Protein AF-A0A242MT63-F1 (afdb_monomer_lite)

Organism: Caballeronia sordidicola (NCBI:txid196367)

pLDDT: mean 84.43, std 13.92, range [41.25, 97.25]

Structure (mmCIF, N/CA/C/O backbone):
data_AF-A0A242MT63-F1
#
_entry.id   AF-A0A242MT63-F1
#
loop_
_atom_site.group_PDB
_atom_site.id
_atom_site.type_symbol
_atom_site.label_atom_id
_atom_site.label_alt_id
_atom_site.label_comp_id
_atom_site.label_asym_id
_atom_site.label_entity_id
_atom_site.label_seq_id
_atom_site.pdbx_PDB_ins_code
_atom_site.Cartn_x
_atom_site.Cartn_y
_atom_site.Cartn_z
_atom_site.occupancy
_atom_site.B_iso_or_equiv
_atom_site.auth_seq_id
_atom_site.auth_comp_id
_atom_site.auth_asym_id
_atom_site.auth_atom_id
_atom_site.pdbx_PDB_model_num
ATOM 1 N N . MET A 1 1 ? 7.871 -8.658 -4.316 1.00 53.44 1 MET A N 1
ATOM 2 C CA . MET A 1 1 ? 7.725 -7.261 -4.800 1.00 53.44 1 MET A CA 1
ATOM 3 C C . MET A 1 1 ? 6.388 -6.634 -4.376 1.00 53.44 1 MET A C 1
ATOM 5 O O . MET A 1 1 ? 6.396 -5.480 -3.971 1.00 53.44 1 MET A O 1
ATOM 9 N N . TYR A 1 2 ? 5.279 -7.390 -4.365 1.00 68.88 2 TYR A N 1
ATOM 10 C CA . TYR A 1 2 ? 3.9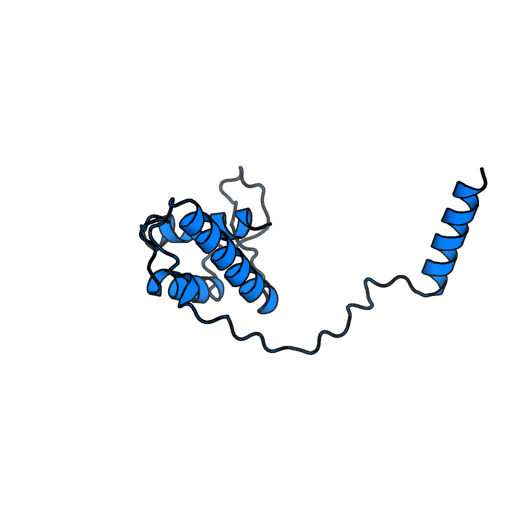52 -6.953 -3.885 1.00 68.88 2 TYR A CA 1
ATOM 11 C C . TYR A 1 2 ? 3.889 -6.568 -2.396 1.00 68.88 2 TYR A C 1
ATOM 13 O O . TYR A 1 2 ? 3.277 -5.564 -2.040 1.00 68.88 2 TYR A O 1
ATOM 21 N N . THR A 1 3 ? 4.578 -7.318 -1.529 1.00 84.38 3 THR A N 1
ATOM 22 C CA . THR A 1 3 ? 4.507 -7.178 -0.061 1.00 84.38 3 THR A CA 1
ATOM 23 C C . THR A 1 3 ? 4.789 -5.762 0.429 1.00 84.38 3 THR A C 1
ATOM 25 O O . THR A 1 3 ? 4.109 -5.277 1.320 1.00 84.38 3 THR A O 1
ATOM 28 N N . LYS A 1 4 ? 5.752 -5.065 -0.187 1.00 89.12 4 LYS A N 1
ATOM 29 C CA . LYS A 1 4 ? 6.124 -3.701 0.209 1.00 89.12 4 LYS A CA 1
ATOM 30 C C . LYS A 1 4 ? 4.989 -2.699 -0.018 1.00 89.12 4 LYS A C 1
ATOM 32 O O . LYS A 1 4 ? 4.795 -1.806 0.801 1.00 89.12 4 LYS A O 1
ATOM 37 N N . GLU A 1 5 ? 4.273 -2.811 -1.136 1.00 92.12 5 GLU A N 1
ATOM 38 C CA . GLU A 1 5 ? 3.174 -1.891 -1.452 1.00 92.12 5 GLU A CA 1
ATOM 39 C C . GLU A 1 5 ? 1.947 -2.178 -0.584 1.00 92.12 5 GLU A C 1
ATOM 41 O O . GLU A 1 5 ? 1.299 -1.239 -0.129 1.00 92.12 5 GLU A O 1
ATOM 46 N N . ILE A 1 6 ? 1.690 -3.453 -0.275 1.00 93.31 6 ILE A N 1
ATOM 47 C CA . ILE A 1 6 ? 0.636 -3.845 0.667 1.00 93.31 6 ILE A CA 1
ATOM 48 C C . ILE A 1 6 ? 0.962 -3.398 2.092 1.00 93.31 6 ILE A C 1
ATOM 50 O O . ILE A 1 6 ? 0.104 -2.824 2.746 1.00 93.31 6 ILE A O 1
ATOM 54 N N . GLU A 1 7 ? 2.198 -3.569 2.559 1.00 93.06 7 GLU A N 1
ATOM 55 C CA . GLU A 1 7 ? 2.640 -3.088 3.875 1.00 93.06 7 GLU A CA 1
ATOM 56 C C . GLU A 1 7 ? 2.441 -1.573 4.014 1.00 93.06 7 GLU A C 1
ATOM 58 O O . GLU A 1 7 ? 1.904 -1.103 5.014 1.00 93.06 7 GLU A O 1
ATOM 63 N N . ARG A 1 8 ? 2.813 -0.803 2.984 1.00 93.94 8 ARG A N 1
ATOM 64 C CA . ARG A 1 8 ? 2.594 0.651 2.938 1.00 93.94 8 ARG A CA 1
ATOM 65 C C . ARG A 1 8 ? 1.117 1.022 3.019 1.00 93.94 8 ARG A C 1
ATOM 67 O O . ARG A 1 8 ? 0.781 1.964 3.732 1.00 93.94 8 ARG A O 1
ATOM 74 N N . LEU A 1 9 ? 0.263 0.303 2.291 1.00 95.19 9 LEU A N 1
ATOM 75 C CA . LEU A 1 9 ? -1.182 0.500 2.335 1.00 95.19 9 LEU A CA 1
ATOM 76 C C . LEU A 1 9 ? -1.739 0.173 3.724 1.00 95.19 9 LEU A C 1
ATOM 78 O O . LEU A 1 9 ? -2.425 1.007 4.299 1.00 95.19 9 LEU A O 1
ATOM 82 N N . VAL A 1 10 ? -1.418 -1.000 4.276 1.00 95.25 10 VAL A N 1
ATOM 83 C CA . VAL A 1 10 ? -1.891 -1.445 5.598 1.00 95.25 10 VAL A CA 1
ATOM 84 C C . VAL A 1 10 ? -1.481 -0.453 6.679 1.00 95.25 10 VAL A C 1
ATOM 86 O O . VAL A 1 10 ? -2.316 -0.037 7.476 1.00 95.25 10 VAL A O 1
ATOM 89 N N . LEU A 1 11 ? -0.217 -0.026 6.682 1.00 94.56 11 LEU A N 1
ATOM 90 C CA . LEU A 1 11 ? 0.266 0.963 7.639 1.00 94.56 11 LEU A CA 1
ATOM 91 C C . LEU A 1 11 ? -0.527 2.271 7.533 1.00 94.56 11 LEU A C 1
ATOM 93 O O . LEU A 1 11 ? -0.917 2.836 8.550 1.00 94.56 11 LEU A O 1
ATOM 97 N N . TRP A 1 12 ? -0.777 2.751 6.313 1.00 95.81 12 TRP A N 1
ATOM 98 C CA . TRP A 1 12 ? -1.561 3.963 6.104 1.00 95.81 12 TRP A CA 1
ATOM 99 C C . TRP A 1 12 ? -3.019 3.800 6.550 1.00 95.81 12 TRP A C 1
ATOM 101 O O . TRP A 1 12 ? -3.525 4.657 7.268 1.00 95.81 12 TRP A O 1
ATOM 111 N N . LEU A 1 13 ? -3.674 2.692 6.194 1.00 96.75 13 LEU A N 1
ATOM 112 C CA . LEU A 1 13 ? -5.053 2.401 6.595 1.00 96.75 13 LEU A CA 1
ATOM 113 C C . LEU A 1 13 ? -5.202 2.402 8.119 1.00 96.75 13 LEU A C 1
ATOM 115 O O . LEU A 1 13 ? -6.100 3.050 8.647 1.00 96.75 13 LEU A O 1
ATOM 119 N N . VAL A 1 14 ? -4.284 1.748 8.830 1.00 95.62 14 VAL A N 1
ATOM 120 C CA . VAL A 1 14 ? -4.335 1.648 10.293 1.00 95.62 14 VAL A CA 1
ATOM 121 C C . VAL A 1 14 ? -4.027 2.989 10.959 1.00 95.62 14 VAL A C 1
ATOM 123 O O . VAL A 1 14 ? -4.765 3.418 11.838 1.00 95.62 14 VAL A O 1
ATOM 126 N N . VAL A 1 15 ? -2.955 3.668 10.546 1.00 94.19 15 VAL A N 1
ATOM 127 C CA . VAL A 1 15 ? -2.460 4.872 11.238 1.00 94.19 15 VAL A CA 1
ATOM 128 C C . VAL A 1 15 ? -3.238 6.134 10.857 1.00 94.19 15 VAL A C 1
ATOM 130 O O . VAL A 1 15 ? -3.374 7.029 11.685 1.00 94.19 15 VAL A O 1
ATOM 133 N N . VAL A 1 16 ? -3.719 6.239 9.614 1.00 94.25 16 VAL A N 1
ATOM 134 C CA . VAL A 1 16 ? -4.375 7.456 9.100 1.00 94.25 16 VAL A CA 1
ATOM 135 C C . VAL A 1 16 ? -5.892 7.316 9.054 1.00 94.25 16 VAL A C 1
ATOM 137 O O . VAL A 1 16 ? -6.588 8.276 9.369 1.00 94.25 16 VAL A O 1
ATOM 140 N N . ARG A 1 17 ? -6.419 6.152 8.654 1.00 95.12 17 ARG A N 1
ATOM 141 C CA . ARG A 1 17 ? -7.872 5.943 8.510 1.00 95.12 17 ARG A CA 1
ATOM 142 C C . ARG A 1 17 ? -8.499 5.221 9.702 1.00 95.12 17 ARG A C 1
ATOM 144 O O . ARG A 1 17 ? -9.702 5.338 9.892 1.00 95.12 17 ARG A O 1
ATOM 151 N N . GLY A 1 18 ? -7.714 4.485 10.492 1.00 96.06 18 GLY A N 1
ATOM 152 C CA . GLY A 1 18 ? -8.236 3.610 11.546 1.00 96.06 18 GLY A CA 1
ATOM 153 C C . GLY A 1 18 ? -9.046 2.429 10.997 1.00 96.06 18 GLY A C 1
ATOM 154 O O . GLY A 1 18 ? -9.904 1.895 11.694 1.00 96.06 18 GLY A O 1
ATOM 155 N N . VAL A 1 19 ? -8.804 2.038 9.741 1.00 95.81 19 VAL A N 1
ATOM 156 C CA . VAL A 1 19 ? -9.587 1.026 9.018 1.00 95.81 19 VAL A CA 1
ATOM 157 C C . VAL A 1 19 ? -8.766 -0.252 8.844 1.00 95.81 19 VAL A C 1
ATOM 159 O O . VAL A 1 19 ? -7.576 -0.216 8.528 1.00 95.81 19 VAL A O 1
ATOM 162 N N . ALA A 1 20 ? -9.406 -1.405 9.045 1.00 95.19 20 ALA A N 1
ATOM 163 C CA . ALA A 1 20 ? -8.802 -2.705 8.773 1.00 95.19 20 ALA A CA 1
ATOM 164 C C . ALA A 1 20 ? -8.703 -2.972 7.261 1.00 95.19 20 ALA A C 1
ATOM 166 O O . ALA A 1 20 ? -9.546 -2.533 6.480 1.00 95.19 20 ALA A O 1
ATOM 167 N N . LEU A 1 21 ? -7.724 -3.782 6.843 1.00 94.12 21 LEU A N 1
ATOM 168 C CA . LEU A 1 21 ? -7.555 -4.152 5.431 1.00 94.12 21 LEU A CA 1
ATOM 169 C C . LEU A 1 21 ? -8.826 -4.784 4.830 1.00 94.12 21 LEU A C 1
ATOM 171 O O . LEU A 1 21 ? -9.151 -4.537 3.673 1.00 94.12 21 LEU A O 1
ATOM 175 N N . SER A 1 22 ? -9.562 -5.568 5.620 1.00 94.31 22 SER A N 1
ATOM 176 C CA . SER A 1 22 ? -10.807 -6.222 5.200 1.00 94.31 22 SER A CA 1
ATOM 177 C C . SER A 1 22 ? -12.005 -5.283 5.072 1.00 94.31 22 SER A C 1
ATOM 179 O O . SER A 1 22 ? -12.957 -5.625 4.378 1.00 94.31 22 SER A O 1
ATOM 181 N N . SER A 1 23 ? -11.948 -4.109 5.700 1.00 95.06 23 SER A N 1
ATOM 182 C CA . SER A 1 23 ? -13.012 -3.096 5.688 1.00 95.06 23 SER A CA 1
ATOM 183 C C . SER A 1 23 ? -12.6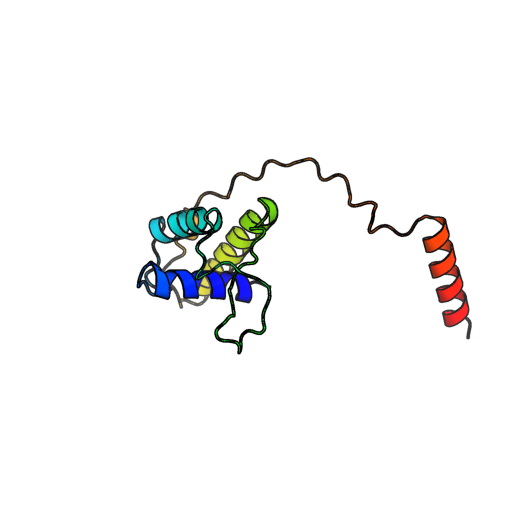83 -1.915 4.772 1.00 95.06 23 SER A C 1
ATOM 185 O O . SER A 1 23 ? -13.303 -0.862 4.877 1.00 95.06 23 SER A O 1
ATOM 187 N N . THR A 1 24 ? -11.679 -2.063 3.904 1.00 95.44 24 THR A N 1
ATOM 188 C CA . THR A 1 24 ? -11.242 -0.996 2.997 1.00 95.44 24 THR A CA 1
ATOM 189 C C . THR A 1 24 ? -12.303 -0.722 1.933 1.00 95.44 24 THR A C 1
ATOM 191 O O . THR A 1 24 ? -12.774 -1.645 1.266 1.00 95.44 24 THR A O 1
ATOM 194 N N . THR A 1 25 ? -12.634 0.552 1.745 1.00 95.50 25 THR A N 1
ATOM 195 C CA . THR A 1 25 ? -13.595 1.036 0.742 1.00 95.50 25 THR A CA 1
ATOM 196 C C . THR A 1 25 ? -12.895 1.579 -0.509 1.00 95.50 25 THR A C 1
ATOM 198 O O . THR A 1 25 ? -11.673 1.748 -0.527 1.00 95.50 25 THR A O 1
ATOM 201 N N . VAL A 1 26 ? -13.651 1.860 -1.577 1.00 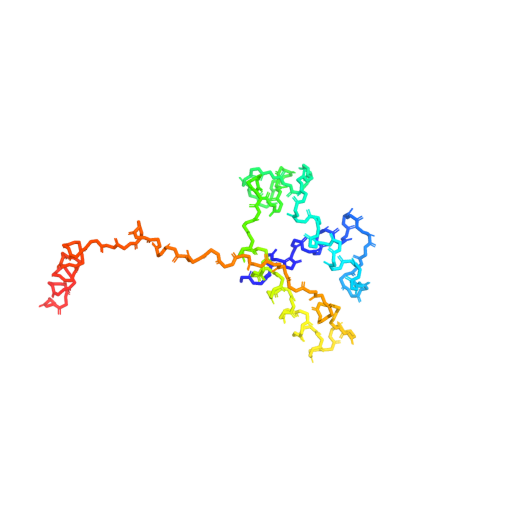94.94 26 VAL A N 1
ATOM 202 C CA . VAL A 1 26 ? -13.102 2.483 -2.800 1.00 94.94 26 VAL A CA 1
ATOM 203 C C . VAL A 1 26 ? -12.582 3.889 -2.489 1.00 94.94 26 VAL A C 1
ATOM 205 O O . VAL A 1 26 ? -11.521 4.289 -2.971 1.00 94.94 26 VAL A O 1
ATOM 208 N N . GLU A 1 27 ? -13.281 4.605 -1.613 1.00 95.00 27 GLU A N 1
ATOM 209 C CA . GLU A 1 27 ? -12.934 5.934 -1.123 1.00 95.00 27 GLU A CA 1
ATOM 210 C C . GLU A 1 27 ? -11.594 5.918 -0.377 1.00 95.00 27 GLU A C 1
ATOM 212 O O . GLU A 1 27 ? -10.760 6.799 -0.584 1.00 95.00 27 GLU A O 1
ATOM 217 N N . ASP A 1 28 ? -11.338 4.892 0.443 1.00 95.88 28 ASP A N 1
ATOM 218 C CA . ASP A 1 28 ? -10.038 4.711 1.098 1.00 95.88 28 ASP A CA 1
ATOM 219 C C . ASP A 1 28 ? -8.917 4.465 0.079 1.00 95.88 28 ASP A C 1
ATOM 221 O O . ASP A 1 28 ? -7.799 4.960 0.248 1.00 95.88 28 ASP A O 1
ATOM 225 N N . CYS A 1 29 ? -9.194 3.716 -0.991 1.00 94.75 29 CYS A N 1
ATOM 226 C CA . CYS A 1 29 ? -8.212 3.450 -2.039 1.00 94.75 29 CYS A CA 1
ATOM 227 C C . CYS A 1 29 ? -7.844 4.714 -2.832 1.00 94.75 29 CYS A C 1
ATOM 229 O O . CYS A 1 29 ? -6.661 4.945 -3.103 1.00 94.75 29 CYS A O 1
ATOM 231 N N . GLU A 1 30 ? -8.831 5.541 -3.184 1.00 93.12 30 GLU A N 1
ATOM 232 C CA . GLU A 1 30 ? -8.599 6.834 -3.839 1.00 93.12 30 GLU A CA 1
ATOM 233 C C . GLU A 1 30 ? -7.869 7.809 -2.901 1.00 93.12 30 GLU A C 1
ATOM 235 O O . GLU A 1 30 ? -6.848 8.392 -3.278 1.00 93.12 30 GLU A O 1
ATOM 240 N N . ALA A 1 31 ? -8.272 7.878 -1.629 1.00 93.75 31 ALA A N 1
ATOM 241 C CA . ALA A 1 31 ? -7.571 8.668 -0.620 1.00 93.75 31 ALA A CA 1
ATOM 242 C C . ALA A 1 31 ? -6.109 8.217 -0.431 1.00 93.75 31 ALA A C 1
ATOM 244 O O . ALA A 1 31 ? -5.222 9.054 -0.251 1.00 93.75 31 ALA A O 1
ATOM 245 N N . PHE A 1 32 ? -5.810 6.916 -0.533 1.00 93.12 32 PHE A N 1
ATOM 246 C CA . PHE A 1 32 ? -4.428 6.431 -0.512 1.00 93.12 32 PHE A CA 1
ATOM 247 C C . PHE A 1 32 ? -3.632 6.887 -1.742 1.00 93.12 32 PHE A C 1
ATOM 249 O O . PHE A 1 32 ? -2.457 7.247 -1.614 1.00 93.12 32 PHE A O 1
ATOM 256 N N . LYS A 1 33 ? -4.236 6.899 -2.940 1.00 90.88 33 LYS A N 1
ATOM 257 C CA . LYS A 1 33 ? -3.578 7.431 -4.148 1.00 90.88 33 LYS A CA 1
ATOM 258 C C . LYS A 1 33 ? -3.200 8.897 -3.966 1.00 90.88 33 LYS A C 1
ATOM 260 O O . LYS A 1 33 ? -2.084 9.277 -4.322 1.00 90.88 33 LYS A O 1
ATOM 265 N N . ASP A 1 34 ? -4.086 9.694 -3.385 1.00 89.50 34 ASP A N 1
ATOM 266 C CA . ASP A 1 34 ? -3.823 11.109 -3.129 1.00 89.50 34 ASP A CA 1
ATOM 267 C C . ASP A 1 34 ? -2.808 11.321 -2.007 1.00 89.50 34 ASP A C 1
ATOM 269 O O . ASP A 1 34 ? -1.881 12.121 -2.156 1.00 89.50 34 ASP A O 1
ATOM 273 N N . PHE A 1 35 ? -2.878 10.527 -0.939 1.00 90.31 35 PHE A N 1
ATOM 274 C CA . PHE A 1 35 ? -1.888 10.546 0.135 1.00 90.31 35 PHE A CA 1
ATOM 275 C C . PHE A 1 35 ? -0.460 10.342 -0.384 1.00 90.31 35 PHE A C 1
ATOM 277 O O . PHE A 1 35 ? 0.470 11.003 0.075 1.00 90.31 35 PHE A O 1
ATOM 284 N N . ARG A 1 36 ? -0.273 9.467 -1.381 1.00 86.19 36 ARG A N 1
ATOM 285 C CA . ARG A 1 36 ? 1.042 9.207 -1.991 1.00 86.19 36 ARG A CA 1
ATOM 286 C C . ARG A 1 36 ? 1.611 10.391 -2.774 1.00 86.19 36 ARG A C 1
ATOM 288 O O . ARG A 1 36 ? 2.814 10.392 -3.038 1.00 86.19 36 ARG A O 1
ATOM 295 N N . LYS A 1 37 ? 0.772 11.355 -3.165 1.00 82.06 37 LYS A N 1
ATOM 296 C CA . LYS A 1 37 ? 1.197 12.616 -3.794 1.00 82.06 37 LYS A CA 1
ATOM 297 C C . LYS A 1 37 ? 1.637 13.640 -2.742 1.00 82.06 37 LYS A C 1
ATOM 299 O O . LYS A 1 37 ? 2.494 14.472 -3.028 1.00 82.06 37 LYS A O 1
ATOM 304 N N . GLY A 1 38 ? 1.073 13.570 -1.535 1.00 71.06 38 GLY A N 1
ATOM 305 C CA . GLY A 1 38 ? 1.453 14.400 -0.393 1.00 71.06 38 GLY A CA 1
ATOM 306 C C . GLY A 1 38 ? 2.765 13.956 0.262 1.00 71.06 38 GLY A C 1
ATOM 307 O O . GLY A 1 38 ? 3.220 12.830 0.088 1.00 71.06 38 GLY A O 1
ATOM 308 N N . ARG A 1 39 ? 3.392 14.844 1.045 1.00 72.19 39 ARG A N 1
ATOM 309 C CA . ARG A 1 39 ? 4.633 14.557 1.791 1.00 72.19 39 ARG A CA 1
ATOM 310 C C . ARG A 1 39 ? 4.417 14.706 3.294 1.00 72.19 39 ARG A C 1
ATOM 312 O O . ARG A 1 39 ? 4.809 15.699 3.896 1.00 72.19 39 ARG A O 1
ATOM 319 N N . VAL A 1 40 ? 3.786 13.707 3.910 1.00 83.88 40 VAL A N 1
ATOM 320 C CA . VAL A 1 40 ? 3.583 13.675 5.368 1.00 83.88 40 VAL A CA 1
ATOM 321 C C . VAL A 1 40 ? 4.843 13.149 6.067 1.00 83.88 40 VAL A C 1
ATOM 323 O O . VAL A 1 40 ? 5.252 12.009 5.853 1.00 83.88 40 VAL A O 1
ATOM 326 N N . ALA A 1 41 ? 5.463 13.947 6.939 1.00 83.94 41 ALA A N 1
ATOM 327 C CA . ALA A 1 41 ? 6.762 13.630 7.557 1.00 83.94 41 ALA A CA 1
ATOM 328 C C . ALA A 1 41 ? 6.795 12.321 8.385 1.00 83.94 41 ALA A C 1
ATOM 330 O O . ALA A 1 41 ? 7.851 11.710 8.567 1.00 83.94 41 ALA A O 1
ATOM 331 N N . SER A 1 42 ? 5.648 11.844 8.881 1.00 88.00 42 SER A N 1
ATOM 332 C CA . SER A 1 42 ? 5.539 10.547 9.571 1.00 88.00 42 SER A CA 1
ATOM 333 C C . SER A 1 42 ? 5.638 9.339 8.633 1.00 88.00 42 SER A C 1
ATOM 335 O O . SER A 1 42 ? 5.930 8.240 9.094 1.00 88.00 42 SER A O 1
ATOM 337 N N . PHE A 1 43 ? 5.480 9.534 7.321 1.00 90.56 43 PHE A N 1
ATOM 338 C CA . PHE A 1 43 ? 5.524 8.473 6.310 1.00 90.56 43 PHE A CA 1
ATOM 339 C C . PHE A 1 43 ? 6.656 8.636 5.289 1.00 90.56 43 PHE A C 1
ATOM 341 O O . PHE A 1 43 ? 7.069 7.655 4.668 1.00 90.56 43 PHE A O 1
ATOM 348 N N . PHE A 1 44 ? 7.175 9.852 5.132 1.00 90.75 44 PHE A N 1
ATOM 349 C CA . PHE A 1 44 ? 8.217 10.193 4.171 1.00 90.75 44 PHE A CA 1
ATOM 350 C C . PHE A 1 44 ? 9.500 10.592 4.898 1.00 90.75 44 PHE A C 1
ATOM 352 O O . PHE A 1 44 ? 9.482 11.440 5.786 1.00 90.75 44 PHE A O 1
ATOM 359 N N . GLY A 1 45 ? 10.625 9.989 4.523 1.00 89.88 45 GLY A N 1
ATOM 360 C CA . GLY A 1 45 ? 11.923 10.338 5.088 1.00 89.88 45 GLY A CA 1
ATOM 361 C C . GLY A 1 45 ? 13.073 9.495 4.540 1.00 89.88 45 GLY A C 1
ATOM 362 O O . GLY A 1 45 ? 12.858 8.601 3.720 1.00 89.88 45 GLY A O 1
ATOM 363 N N . PRO A 1 46 ? 14.316 9.782 4.965 1.00 89.25 46 PRO A N 1
ATOM 364 C CA . PRO A 1 46 ? 15.500 9.084 4.477 1.00 89.25 46 PRO A CA 1
ATOM 365 C C . PRO A 1 46 ? 15.409 7.570 4.674 1.00 89.25 46 PRO A C 1
ATOM 367 O O . PRO A 1 46 ? 14.838 7.087 5.655 1.00 89.25 46 PRO A O 1
ATOM 370 N N . LYS A 1 47 ? 16.031 6.804 3.771 1.00 87.56 47 LYS A N 1
ATOM 371 C CA . LYS A 1 47 ? 16.064 5.342 3.875 1.00 87.56 47 LYS A CA 1
ATOM 372 C C . LYS A 1 47 ? 16.773 4.927 5.168 1.00 87.56 47 LYS A C 1
ATOM 374 O O . LYS A 1 47 ? 17.934 5.263 5.394 1.00 87.56 47 LYS A O 1
ATOM 379 N N . ARG A 1 48 ? 16.073 4.170 6.010 1.00 91.25 48 ARG A N 1
ATOM 380 C CA . ARG A 1 48 ? 16.582 3.608 7.270 1.00 91.25 48 ARG A CA 1
ATOM 381 C C . ARG A 1 48 ? 16.200 2.123 7.381 1.00 91.25 48 ARG A C 1
ATOM 383 O O . ARG A 1 48 ? 15.310 1.683 6.651 1.00 91.25 48 ARG A O 1
ATOM 390 N N . PRO A 1 49 ? 16.854 1.339 8.256 1.00 91.00 49 PRO A N 1
ATOM 391 C CA . PRO A 1 49 ? 16.426 -0.027 8.568 1.00 91.00 49 PRO A CA 1
ATOM 392 C C . PRO A 1 49 ? 15.026 -0.046 9.194 1.00 91.00 49 PRO A C 1
ATOM 394 O O . PRO A 1 49 ? 14.702 0.860 9.959 1.00 91.00 49 PRO A O 1
ATOM 397 N N . ARG A 1 50 ? 14.221 -1.084 8.920 1.00 87.19 50 ARG A N 1
ATOM 398 C CA . ARG A 1 50 ? 12.855 -1.229 9.475 1.00 87.19 50 ARG A CA 1
ATOM 399 C C . ARG A 1 50 ? 12.810 -1.297 11.003 1.00 87.19 50 ARG A C 1
ATOM 401 O O . ARG A 1 50 ? 11.832 -0.867 11.592 1.00 87.19 50 ARG A O 1
ATOM 408 N N . SER A 1 51 ? 13.868 -1.804 11.632 1.00 90.12 51 SER A N 1
ATOM 409 C CA . SER A 1 51 ? 13.999 -1.876 13.092 1.00 90.12 51 SER A CA 1
ATOM 410 C C . SER A 1 51 ? 14.219 -0.514 13.760 1.00 90.12 51 SER A C 1
ATOM 412 O O . SER A 1 51 ? 14.150 -0.407 14.979 1.00 90.12 51 SER A O 1
ATOM 414 N N . SER A 1 52 ? 14.502 0.541 12.991 1.00 92.50 52 SER A N 1
ATOM 415 C CA . SER A 1 52 ? 14.710 1.879 13.537 1.00 92.50 52 SER A CA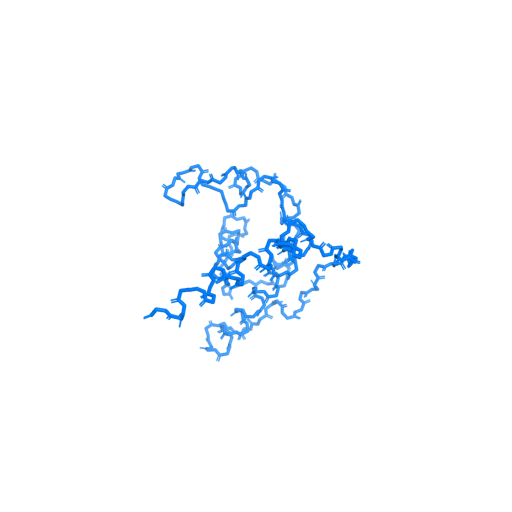 1
ATOM 416 C C . SER A 1 52 ? 13.380 2.604 13.738 1.00 92.50 52 SER A C 1
ATOM 418 O O . SER A 1 52 ? 12.602 2.724 12.798 1.00 92.50 52 SER A O 1
ATOM 420 N N . GLY A 1 53 ? 13.169 3.241 14.895 1.00 89.56 53 GLY A N 1
ATOM 421 C CA . GLY A 1 53 ? 12.024 4.149 15.103 1.00 89.56 53 GLY A CA 1
ATOM 422 C C . GLY A 1 53 ? 12.011 5.374 14.168 1.00 89.56 53 GLY A C 1
ATOM 423 O O . GLY A 1 53 ? 10.993 6.047 14.002 1.00 89.56 53 GLY A O 1
ATOM 424 N N . ARG A 1 54 ? 13.138 5.659 13.499 1.00 90.00 54 ARG A N 1
ATOM 425 C CA . ARG A 1 54 ? 13.248 6.691 12.453 1.00 90.00 54 ARG A CA 1
ATOM 426 C C . ARG A 1 54 ? 12.894 6.167 11.058 1.00 90.00 54 ARG A C 1
ATOM 428 O O . ARG A 1 54 ? 13.044 6.902 10.084 1.00 90.00 54 ARG A O 1
ATOM 435 N N . TRP A 1 55 ? 12.477 4.908 10.937 1.00 92.12 55 TRP A N 1
ATOM 436 C CA . TRP A 1 55 ? 12.067 4.327 9.668 1.00 92.12 55 TRP A CA 1
ATOM 437 C C . TRP A 1 55 ? 10.836 5.031 9.104 1.00 92.12 55 TRP A C 1
ATOM 439 O O . TRP A 1 55 ? 9.909 5.388 9.833 1.00 92.12 55 TRP A O 1
ATOM 449 N N . ARG A 1 56 ? 10.843 5.236 7.786 1.00 92.25 56 ARG A N 1
ATOM 450 C CA . ARG A 1 56 ? 9.734 5.812 7.032 1.00 92.25 56 ARG A CA 1
ATOM 451 C C . ARG A 1 56 ? 9.452 4.940 5.800 1.00 92.25 56 ARG A C 1
ATOM 453 O O . ARG A 1 56 ? 10.403 4.545 5.117 1.00 92.25 56 ARG A O 1
ATOM 460 N N . PRO A 1 57 ? 8.181 4.615 5.501 1.00 90.44 57 PRO A N 1
ATOM 461 C CA . PRO A 1 57 ? 7.823 3.756 4.370 1.00 90.44 57 PRO A CA 1
ATOM 462 C C . PRO A 1 57 ? 8.177 4.326 2.993 1.00 90.44 57 PRO A C 1
ATOM 464 O O . PRO A 1 57 ? 8.382 3.554 2.045 1.00 90.44 57 PRO A O 1
ATOM 467 N N . PHE A 1 58 ? 8.232 5.651 2.857 1.00 90.00 58 PHE A N 1
ATOM 468 C CA . PHE A 1 58 ? 8.498 6.356 1.605 1.00 90.00 58 PHE A CA 1
ATOM 469 C C . PHE A 1 58 ? 9.753 7.225 1.703 1.00 90.00 58 PHE A C 1
ATOM 471 O O . PHE A 1 58 ? 10.095 7.721 2.774 1.00 90.00 58 PHE A O 1
ATOM 478 N N . THR A 1 59 ? 10.439 7.402 0.574 1.00 87.06 59 THR A N 1
ATOM 479 C CA . THR A 1 59 ? 11.617 8.273 0.463 1.00 87.06 59 THR A CA 1
ATOM 480 C C . THR A 1 59 ? 11.184 9.719 0.195 1.00 87.06 59 THR A C 1
ATOM 482 O O . THR A 1 59 ? 10.074 9.934 -0.306 1.00 87.06 59 THR A O 1
ATOM 485 N N . PRO A 1 60 ? 12.005 10.727 0.542 1.00 80.75 60 PRO A N 1
ATOM 486 C CA . PRO A 1 60 ? 11.575 12.121 0.506 1.00 80.75 60 PRO A CA 1
ATOM 487 C C . PRO A 1 60 ? 11.380 12.654 -0.916 1.00 80.75 60 PRO A C 1
ATOM 489 O O . PRO A 1 60 ? 10.633 13.607 -1.092 1.00 80.75 60 PRO A O 1
ATOM 492 N N . GLU A 1 61 ? 11.979 12.037 -1.936 1.00 78.06 61 GLU A N 1
ATOM 493 C CA . GLU A 1 61 ? 11.856 12.454 -3.338 1.00 78.06 61 GLU A CA 1
ATOM 494 C C . GLU A 1 61 ? 10.449 12.190 -3.908 1.00 78.06 61 GLU A C 1
ATOM 496 O O . GLU A 1 61 ? 10.070 12.773 -4.924 1.00 78.06 61 GLU A O 1
ATOM 501 N N . GLY A 1 62 ? 9.621 11.400 -3.215 1.00 75.62 62 GLY A N 1
ATOM 502 C CA . GLY A 1 62 ? 8.312 10.970 -3.702 1.00 75.62 62 GLY A CA 1
ATOM 503 C C . GLY A 1 62 ? 8.418 9.864 -4.759 1.00 75.62 62 GLY A C 1
ATOM 504 O O . GLY A 1 62 ? 9.505 9.427 -5.132 1.00 75.62 62 GLY A O 1
ATOM 505 N N . LEU A 1 63 ? 7.275 9.353 -5.223 1.00 79.25 63 LEU A N 1
ATOM 506 C CA . LEU A 1 63 ? 7.237 8.308 -6.252 1.00 79.25 63 LEU A CA 1
ATOM 507 C C . LEU A 1 63 ? 6.980 8.923 -7.628 1.00 79.25 63 LEU A C 1
ATOM 509 O O . LEU A 1 63 ? 6.051 9.716 -7.780 1.00 79.25 63 LEU A O 1
ATOM 513 N N . SER A 1 64 ? 7.732 8.486 -8.642 1.00 83.69 64 SER A N 1
ATOM 514 C CA . SER A 1 64 ? 7.420 8.801 -10.041 1.00 83.69 64 SER A CA 1
ATOM 515 C C . SER A 1 64 ? 6.029 8.282 -10.424 1.00 83.69 64 SER A C 1
ATOM 517 O O . SER A 1 64 ? 5.555 7.294 -9.855 1.00 83.69 64 SER A O 1
ATOM 519 N N . ALA A 1 65 ? 5.389 8.893 -11.427 1.00 83.56 65 ALA A N 1
ATOM 520 C CA . ALA A 1 65 ? 4.075 8.456 -11.916 1.00 83.56 65 ALA A CA 1
ATOM 521 C C . ALA A 1 65 ? 4.063 6.961 -12.291 1.00 83.56 65 ALA A C 1
ATOM 523 O O . ALA A 1 65 ? 3.136 6.232 -11.943 1.00 83.56 65 ALA A O 1
ATOM 524 N N . HIS A 1 66 ? 5.148 6.472 -12.902 1.00 83.25 66 HIS A N 1
ATOM 525 C CA . HIS A 1 66 ? 5.315 5.053 -13.215 1.00 83.25 66 HIS A CA 1
ATOM 526 C C . HIS A 1 66 ? 5.346 4.173 -11.956 1.00 83.25 66 HIS A C 1
ATOM 528 O O . HIS A 1 66 ? 4.680 3.142 -11.901 1.00 83.25 66 HIS A O 1
ATOM 534 N N . SER A 1 67 ? 6.079 4.586 -10.916 1.00 84.75 67 SER A N 1
ATOM 535 C CA . SER A 1 67 ? 6.146 3.839 -9.657 1.00 84.75 67 SER A CA 1
ATOM 536 C C . SER A 1 67 ? 4.807 3.836 -8.911 1.00 84.75 67 SER A C 1
ATOM 538 O O . SER A 1 67 ? 4.452 2.826 -8.302 1.00 84.75 67 SER A O 1
ATOM 540 N N . GLN A 1 68 ? 4.037 4.924 -8.997 1.00 86.94 68 GLN A N 1
ATOM 541 C CA . GLN A 1 68 ? 2.677 4.987 -8.457 1.00 86.94 68 GLN A CA 1
ATOM 542 C C . GLN A 1 68 ? 1.736 4.027 -9.195 1.00 86.94 68 GLN A C 1
ATOM 544 O O . GLN A 1 68 ? 1.063 3.227 -8.549 1.00 86.94 68 GLN A O 1
ATOM 549 N N . ALA A 1 69 ? 1.735 4.043 -10.531 1.00 87.81 69 ALA A N 1
ATOM 550 C CA . ALA A 1 69 ? 0.910 3.141 -11.335 1.00 87.81 69 ALA A CA 1
ATOM 551 C C . ALA A 1 69 ? 1.284 1.667 -11.119 1.00 87.81 69 ALA A C 1
ATOM 553 O O . ALA A 1 69 ? 0.407 0.827 -10.927 1.00 87.81 69 ALA A O 1
ATOM 554 N N . TYR A 1 70 ? 2.584 1.353 -11.072 1.00 89.31 70 TYR A N 1
ATOM 555 C CA . TYR A 1 70 ? 3.060 0.016 -10.716 1.00 89.31 70 TYR A CA 1
ATOM 556 C C . TYR A 1 70 ? 2.513 -0.423 -9.354 1.00 89.31 70 TYR A C 1
ATOM 558 O O . TYR A 1 70 ? 2.022 -1.541 -9.211 1.00 89.31 70 TYR A O 1
ATOM 566 N N . ALA A 1 71 ? 2.564 0.457 -8.356 1.00 89.50 71 ALA A N 1
ATOM 567 C CA . ALA A 1 71 ? 2.091 0.123 -7.028 1.00 89.50 71 ALA A CA 1
ATOM 568 C C . ALA A 1 71 ? 0.577 -0.108 -6.965 1.00 89.50 71 ALA A C 1
ATOM 570 O O . ALA A 1 71 ? 0.151 -1.051 -6.305 1.00 89.50 71 ALA A O 1
ATOM 571 N N . VAL A 1 72 ? -0.226 0.693 -7.672 1.00 91.19 72 VAL A N 1
ATOM 572 C CA . VAL A 1 72 ? -1.679 0.472 -7.774 1.00 91.19 72 VAL A CA 1
ATOM 573 C C . VAL A 1 72 ? -1.973 -0.889 -8.407 1.00 91.19 72 VAL A C 1
ATOM 575 O O . VAL A 1 72 ? -2.750 -1.661 -7.849 1.00 91.19 72 VAL A O 1
ATOM 578 N N . ARG A 1 73 ? -1.288 -1.251 -9.501 1.00 91.38 73 ARG A N 1
ATOM 579 C CA . ARG A 1 73 ? -1.431 -2.581 -10.125 1.00 91.38 73 ARG A CA 1
ATOM 580 C C . ARG A 1 73 ? -1.025 -3.708 -9.180 1.00 91.38 73 ARG A C 1
ATOM 582 O O . ARG A 1 73 ? -1.733 -4.706 -9.076 1.00 91.38 73 ARG A O 1
ATOM 589 N N . ALA A 1 74 ? 0.087 -3.536 -8.467 1.00 92.31 74 ALA A N 1
ATOM 590 C CA . ALA A 1 74 ? 0.573 -4.504 -7.492 1.00 92.31 74 ALA A CA 1
ATOM 591 C C . ALA A 1 74 ? -0.441 -4.733 -6.361 1.00 92.31 74 ALA A C 1
ATOM 593 O O . ALA A 1 74 ? -0.691 -5.875 -5.975 1.00 92.31 74 ALA A O 1
ATOM 594 N N . ILE A 1 75 ? -1.053 -3.660 -5.858 1.00 94.19 75 ILE A N 1
ATOM 595 C CA . ILE A 1 75 ? -2.080 -3.743 -4.821 1.00 94.19 75 ILE A CA 1
ATOM 596 C C . ILE A 1 75 ? -3.350 -4.405 -5.369 1.00 94.19 75 ILE A C 1
ATOM 598 O O . ILE A 1 75 ? -3.861 -5.338 -4.750 1.00 94.19 75 ILE A O 1
ATOM 602 N N . ARG A 1 76 ? -3.819 -3.993 -6.553 1.00 93.94 76 ARG A N 1
ATOM 603 C CA . ARG A 1 76 ? -5.004 -4.572 -7.204 1.00 93.94 76 ARG A CA 1
ATOM 604 C C . ARG A 1 76 ? -4.860 -6.082 -7.404 1.00 93.94 76 ARG A C 1
ATOM 606 O O . ARG A 1 76 ? -5.796 -6.819 -7.100 1.00 93.94 76 ARG A O 1
ATOM 613 N N . ALA A 1 77 ? -3.694 -6.542 -7.861 1.00 94.06 77 ALA A N 1
ATOM 614 C CA . ALA A 1 77 ? -3.397 -7.963 -8.042 1.00 94.06 77 ALA A CA 1
ATOM 615 C C . ALA A 1 77 ? -3.412 -8.739 -6.713 1.00 94.06 77 ALA A C 1
ATOM 617 O O . ALA A 1 77 ? -3.970 -9.832 -6.639 1.00 94.06 77 ALA A O 1
ATOM 618 N N . ALA A 1 78 ? -2.856 -8.163 -5.644 1.00 94.25 78 ALA A N 1
ATOM 619 C CA . ALA A 1 78 ? -2.880 -8.789 -4.326 1.00 94.25 78 ALA A CA 1
ATOM 620 C C . ALA A 1 78 ? -4.307 -8.900 -3.762 1.00 94.25 78 ALA A C 1
ATOM 622 O O . ALA A 1 78 ? -4.676 -9.957 -3.259 1.00 94.25 78 ALA A O 1
ATOM 623 N N . PHE A 1 79 ? -5.136 -7.858 -3.890 1.00 94.94 79 PHE A N 1
ATOM 624 C CA . PHE A 1 79 ? -6.541 -7.918 -3.467 1.00 94.94 79 PHE A CA 1
ATOM 625 C C . PHE A 1 79 ? -7.365 -8.901 -4.303 1.00 94.94 79 PHE A C 1
ATOM 627 O O . PHE A 1 79 ? -8.238 -9.579 -3.760 1.00 94.94 79 PHE A O 1
ATOM 634 N N . ALA A 1 80 ? -7.073 -9.023 -5.602 1.00 95.31 80 ALA A N 1
ATOM 635 C CA . ALA A 1 80 ? -7.688 -10.040 -6.447 1.00 95.31 80 ALA A CA 1
ATOM 636 C C . ALA A 1 80 ? -7.369 -11.452 -5.931 1.00 95.31 80 ALA A C 1
ATOM 638 O O . ALA A 1 80 ? -8.284 -12.253 -5.757 1.00 95.31 80 ALA A O 1
ATOM 639 N N . TRP A 1 81 ? -6.103 -11.730 -5.595 1.00 95.50 81 TRP A N 1
ATOM 640 C CA . TRP A 1 81 ? -5.714 -13.008 -4.993 1.00 95.50 81 TRP A CA 1
ATOM 641 C C . TRP A 1 81 ? -6.377 -13.238 -3.627 1.00 95.50 81 TRP A C 1
ATOM 643 O O . TRP A 1 81 ? -6.954 -14.299 -3.409 1.00 95.50 81 TRP A O 1
ATOM 653 N N . LEU A 1 82 ? -6.377 -12.238 -2.737 1.00 94.81 82 LEU A N 1
ATOM 654 C CA . LEU A 1 82 ? -7.013 -12.332 -1.414 1.00 94.81 82 LEU A CA 1
ATOM 655 C C . LEU A 1 82 ? -8.527 -12.584 -1.498 1.00 94.81 82 LEU A C 1
ATOM 657 O O . LEU A 1 82 ? -9.089 -13.286 -0.661 1.00 94.81 82 LEU A O 1
ATOM 661 N N . THR A 1 83 ? -9.188 -12.043 -2.520 1.00 96.56 83 THR A N 1
ATOM 662 C CA . THR A 1 83 ? -10.604 -12.324 -2.792 1.00 96.56 83 THR A CA 1
ATOM 663 C C . THR A 1 83 ? -10.786 -13.744 -3.337 1.00 96.56 83 THR A C 1
ATOM 665 O O . THR A 1 83 ? -11.687 -14.461 -2.904 1.00 96.56 83 THR A O 1
ATOM 668 N N . ALA A 1 84 ? -9.907 -14.187 -4.245 1.00 96.94 84 ALA A N 1
ATOM 669 C CA . ALA A 1 84 ? -9.956 -15.528 -4.830 1.00 96.94 84 ALA A CA 1
ATOM 670 C C . ALA A 1 84 ? -9.801 -16.634 -3.774 1.00 96.94 84 ALA A C 1
ATOM 672 O O . ALA A 1 84 ? -10.516 -17.631 -3.821 1.00 96.94 84 ALA A O 1
ATOM 673 N N . VAL A 1 85 ? -8.938 -16.429 -2.774 1.00 97.25 85 VAL A N 1
ATOM 674 C CA . VAL A 1 85 ? -8.788 -17.347 -1.628 1.00 97.25 85 VAL A CA 1
ATOM 675 C C . VAL A 1 85 ? -9.823 -17.117 -0.519 1.00 97.25 85 VAL A C 1
ATOM 677 O O . VAL A 1 85 ? -9.690 -17.679 0.563 1.00 97.25 85 VAL A O 1
ATOM 680 N N . ARG A 1 86 ? -10.857 -16.297 -0.767 1.00 95.12 86 ARG A N 1
ATOM 681 C CA . ARG A 1 86 ? -11.971 -16.004 0.157 1.00 95.12 86 ARG A CA 1
ATOM 682 C C . ARG A 1 86 ? -11.554 -15.350 1.479 1.00 95.12 86 ARG A C 1
ATOM 684 O O . ARG A 1 86 ? -12.324 -15.365 2.434 1.00 95.12 86 ARG A O 1
ATOM 691 N N . TYR A 1 87 ? -10.370 -14.739 1.528 1.00 95.56 87 TYR A N 1
ATOM 692 C CA . TYR A 1 87 ? -9.936 -13.937 2.673 1.00 95.56 87 TYR A CA 1
ATOM 693 C C . TYR A 1 87 ? -10.656 -12.582 2.711 1.00 95.56 87 TYR A C 1
ATOM 695 O O . TYR A 1 87 ? -11.033 -12.104 3.777 1.00 95.56 87 TYR A O 1
ATOM 703 N N . LEU A 1 88 ? -10.869 -11.968 1.543 1.00 95.31 88 LEU A N 1
ATOM 704 C CA . LEU A 1 88 ? -11.676 -10.756 1.390 1.00 95.31 88 LEU A CA 1
ATOM 705 C C . LEU A 1 88 ? -13.008 -11.074 0.716 1.00 95.31 88 LEU A C 1
ATOM 707 O O . LEU A 1 88 ? -13.075 -11.913 -0.182 1.00 95.31 88 LEU A O 1
ATOM 711 N N . ALA A 1 89 ? -14.052 -10.344 1.105 1.00 92.38 89 ALA A N 1
ATOM 712 C CA . ALA A 1 89 ? -15.362 -10.436 0.465 1.00 92.38 89 ALA A CA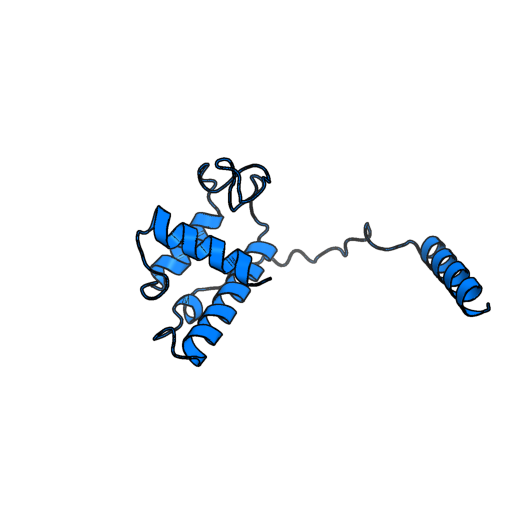 1
ATOM 713 C C . ALA A 1 89 ? -15.377 -9.823 -0.950 1.00 92.38 89 ALA A C 1
ATOM 715 O O . ALA A 1 89 ? -16.213 -10.195 -1.770 1.00 92.38 89 ALA A O 1
ATOM 716 N N . GLY A 1 90 ? -14.451 -8.906 -1.251 1.00 93.00 90 GLY A N 1
ATOM 717 C CA . GLY A 1 90 ? -14.361 -8.245 -2.548 1.00 93.00 90 GLY A CA 1
ATOM 718 C C . GLY A 1 90 ? -13.086 -7.424 -2.723 1.00 93.00 90 GLY A C 1
ATOM 719 O O . GLY A 1 90 ? -12.273 -7.286 -1.807 1.00 93.00 90 GLY A O 1
ATOM 720 N N . ASN A 1 91 ? -12.928 -6.862 -3.923 1.00 93.94 91 ASN A N 1
ATOM 721 C CA . ASN A 1 91 ? -11.766 -6.066 -4.304 1.00 93.94 91 ASN A CA 1
ATOM 722 C C . ASN A 1 91 ? -12.155 -4.597 -4.583 1.00 93.94 91 ASN A C 1
ATOM 724 O O . ASN A 1 91 ? -12.543 -4.295 -5.716 1.00 93.94 91 ASN A O 1
ATOM 728 N N . PRO A 1 92 ? -12.001 -3.666 -3.619 1.00 94.06 92 PRO A N 1
ATOM 729 C CA . PRO A 1 92 ? -12.291 -2.244 -3.836 1.00 94.06 92 PRO A CA 1
ATOM 730 C C . PRO A 1 92 ? -11.375 -1.608 -4.896 1.00 94.06 92 PRO A C 1
ATOM 732 O O . PRO A 1 92 ? -11.783 -0.684 -5.593 1.00 94.06 92 PRO A O 1
ATOM 735 N N . TRP A 1 93 ? -10.174 -2.154 -5.124 1.00 92.56 93 TRP A N 1
ATOM 736 C CA . TRP A 1 93 ? -9.242 -1.660 -6.146 1.00 92.56 93 TRP A CA 1
ATOM 737 C C . TRP A 1 93 ? -9.699 -1.914 -7.585 1.00 92.56 93 TRP A C 1
ATOM 739 O O . TRP A 1 93 ? -9.070 -1.405 -8.515 1.00 92.56 93 TRP A O 1
ATOM 749 N N . SER A 1 94 ? -10.761 -2.698 -7.790 1.00 89.38 94 SER A N 1
ATOM 750 C CA . SER A 1 94 ? -11.349 -2.923 -9.115 1.00 89.38 94 SER A CA 1
ATOM 751 C C . SER A 1 94 ? -12.047 -1.679 -9.678 1.00 89.38 94 SER A C 1
ATOM 753 O O . SER A 1 94 ? -12.002 -1.472 -10.886 1.00 89.38 94 SER A O 1
ATOM 755 N N . ALA A 1 95 ? -12.611 -0.828 -8.815 1.00 88.44 95 ALA A N 1
ATOM 756 C CA . ALA A 1 95 ? -13.292 0.413 -9.196 1.00 88.44 95 ALA A CA 1
ATOM 757 C C . ALA A 1 95 ? -12.371 1.650 -9.186 1.00 88.44 95 ALA A C 1
ATOM 759 O O . ALA A 1 95 ? -12.769 2.735 -9.600 1.00 88.44 95 ALA A O 1
ATOM 760 N N . VAL A 1 96 ? -11.134 1.497 -8.708 1.00 87.50 96 VAL A N 1
ATOM 761 C CA . VAL A 1 96 ? -10.157 2.585 -8.579 1.00 87.50 96 VAL A CA 1
ATOM 762 C C . VAL A 1 96 ? -9.521 2.877 -9.929 1.00 87.50 96 VAL A C 1
ATOM 764 O O . VAL A 1 96 ? -8.959 1.977 -10.562 1.00 87.50 96 VAL A O 1
ATOM 767 N N . THR A 1 97 ? -9.533 4.146 -10.331 1.00 83.44 97 THR A N 1
ATOM 768 C CA . THR A 1 97 ? -8.955 4.566 -11.616 1.00 83.44 97 THR A CA 1
ATOM 769 C C . THR A 1 97 ? -7.431 4.482 -11.557 1.00 83.44 97 THR A C 1
ATOM 771 O O . THR A 1 97 ? -6.822 4.829 -10.542 1.00 83.44 97 THR A O 1
ATOM 774 N N . ASP A 1 98 ? -6.770 4.043 -12.626 1.00 75.69 98 ASP A N 1
ATOM 775 C CA . ASP A 1 98 ? -5.306 4.043 -12.643 1.00 75.69 98 ASP A CA 1
ATOM 776 C C . ASP A 1 98 ? -4.754 5.482 -12.618 1.00 75.69 98 ASP A C 1
ATOM 778 O O . ASP A 1 98 ? -5.346 6.386 -13.213 1.00 75.69 98 ASP A O 1
ATOM 782 N N . PRO A 1 99 ? -3.628 5.743 -11.925 1.00 72.69 99 PRO A N 1
ATOM 783 C CA . PRO A 1 99 ? -2.988 7.052 -11.975 1.00 72.69 99 PRO A CA 1
ATOM 784 C C . PRO A 1 99 ? -2.647 7.402 -13.424 1.00 72.69 99 PRO A C 1
ATOM 786 O O . PRO A 1 99 ? -2.082 6.565 -14.130 1.00 72.69 99 PRO A O 1
ATOM 789 N N . ALA A 1 100 ? -2.942 8.634 -13.847 1.00 65.88 100 ALA A N 1
ATOM 790 C CA . ALA A 1 100 ? -2.578 9.116 -15.174 1.00 65.88 100 ALA A CA 1
ATOM 791 C C . ALA A 1 100 ? -1.054 9.040 -15.348 1.00 65.88 100 ALA A C 1
ATOM 793 O O . ALA A 1 100 ? -0.296 9.859 -14.824 1.00 65.88 100 ALA A O 1
ATOM 794 N N . THR A 1 101 ? -0.585 8.024 -16.065 1.00 57.81 101 THR A N 1
ATOM 795 C CA . THR A 1 101 ? 0.799 7.965 -16.510 1.00 57.81 101 THR A CA 1
ATOM 796 C C . THR A 1 101 ? 0.876 8.786 -17.781 1.00 57.81 101 THR A C 1
ATOM 798 O O . THR A 1 101 ? 0.472 8.310 -18.838 1.00 57.81 101 THR A O 1
ATOM 801 N 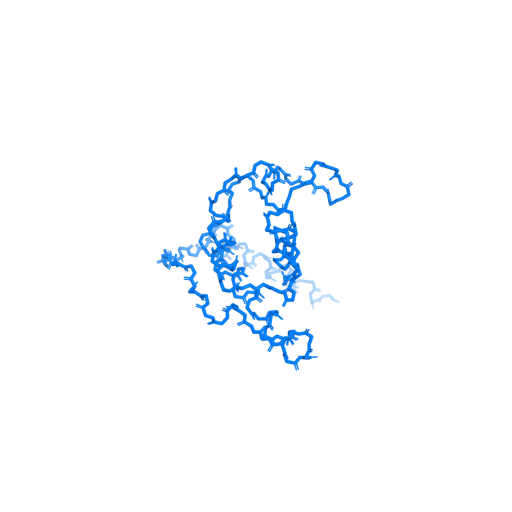N . VAL A 1 102 ? 1.391 10.015 -17.697 1.00 52.78 102 VAL A N 1
ATOM 802 C CA . VAL A 1 102 ? 1.924 10.663 -18.898 1.00 52.78 102 VAL A CA 1
ATOM 803 C C . VAL A 1 102 ? 3.043 9.746 -19.369 1.00 52.78 102 VAL A C 1
ATOM 805 O O . VAL A 1 102 ? 4.079 9.636 -18.706 1.00 52.78 102 VAL A O 1
ATOM 808 N N . THR A 1 103 ? 2.794 9.018 -20.454 1.00 44.75 103 THR A N 1
ATOM 809 C CA . THR A 1 103 ? 3.813 8.255 -21.163 1.00 44.75 103 THR A CA 1
ATOM 810 C C . THR A 1 103 ? 4.777 9.278 -21.736 1.00 44.75 103 THR A C 1
ATOM 812 O O . THR A 1 103 ? 4.665 9.693 -22.882 1.00 44.75 103 THR A O 1
ATOM 815 N N . LYS A 1 104 ? 5.711 9.753 -20.911 1.00 45.22 104 LYS A N 1
ATOM 816 C CA . LYS A 1 104 ? 6.955 10.280 -21.441 1.00 45.22 104 LYS A CA 1
ATOM 817 C C . LYS A 1 104 ? 7.548 9.090 -22.174 1.00 45.22 104 LYS A C 1
ATOM 819 O O . LYS A 1 104 ? 7.807 8.077 -21.520 1.00 45.22 104 LYS A O 1
ATOM 824 N N . GLU A 1 105 ? 7.639 9.175 -23.499 1.00 41.25 105 GLU A N 1
ATOM 825 C CA . GLU A 1 105 ? 8.442 8.259 -24.300 1.00 41.25 105 GLU A CA 1
ATOM 826 C C . GLU A 1 105 ? 9.741 8.057 -23.528 1.00 41.25 105 GLU A C 1
ATOM 828 O O . GLU A 1 105 ? 10.492 9.007 -23.289 1.00 41.25 105 GLU A O 1
ATOM 833 N N . VAL A 1 106 ? 9.911 6.868 -22.953 1.00 46.69 106 VAL A N 1
ATOM 834 C CA . VAL A 1 106 ? 11.086 6.585 -22.147 1.00 46.69 106 VAL A CA 1
ATOM 835 C C . VAL A 1 106 ? 12.218 6.579 -23.152 1.00 46.69 106 VAL A C 1
ATOM 837 O O . VAL A 1 106 ? 12.368 5.617 -23.903 1.00 46.69 106 VAL A O 1
ATOM 840 N N . SER A 1 107 ? 13.002 7.657 -23.186 1.00 47.22 107 SER A N 1
ATOM 841 C CA . SER A 1 107 ? 14.350 7.571 -23.710 1.00 47.22 107 SER A CA 1
ATOM 842 C C . SER A 1 107 ? 15.004 6.444 -22.925 1.00 47.22 107 SER A C 1
ATOM 844 O O . SER A 1 107 ? 15.144 6.508 -21.699 1.00 47.22 107 SER A O 1
ATOM 846 N N . VAL A 1 108 ? 15.262 5.341 -23.629 1.00 50.34 108 VAL A N 1
ATOM 847 C CA . VAL A 1 108 ? 16.014 4.192 -23.135 1.00 50.34 108 VAL A CA 1
ATOM 848 C C . VAL A 1 108 ? 17.148 4.744 -22.281 1.00 50.34 108 VAL A C 1
ATOM 850 O O . VAL A 1 108 ? 17.867 5.632 -22.732 1.00 50.34 108 VAL A O 1
ATOM 853 N N . GLN A 1 109 ? 17.266 4.305 -21.026 1.00 51.28 109 GLN A N 1
ATOM 854 C CA . GLN A 1 109 ? 18.381 4.718 -20.175 1.00 51.28 109 GLN A CA 1
ATOM 855 C C . GLN A 1 109 ? 19.674 4.145 -20.771 1.00 51.28 109 GLN A C 1
ATOM 857 O O . GLN A 1 109 ? 20.120 3.067 -20.385 1.00 51.28 109 GLN A O 1
ATOM 862 N N . VAL A 1 110 ? 20.255 4.868 -21.733 1.00 53.88 110 VAL A N 1
ATOM 863 C CA . VAL A 1 110 ? 21.505 4.529 -22.431 1.00 53.88 110 VAL A CA 1
ATOM 864 C C . VAL A 1 110 ? 22.672 4.430 -21.438 1.00 53.88 110 VAL A C 1
ATOM 866 O O . VAL A 1 110 ? 23.620 3.686 -21.661 1.00 53.88 110 VAL A O 1
ATOM 869 N N . ASP A 1 111 ? 22.553 5.062 -20.269 1.00 56.84 111 ASP A N 1
ATOM 870 C CA . ASP A 1 111 ? 23.548 5.015 -19.188 1.00 56.84 111 ASP A CA 1
ATOM 871 C C . ASP A 1 111 ? 23.659 3.639 -18.488 1.00 56.84 111 ASP A C 1
ATOM 873 O O . ASP A 1 111 ? 24.557 3.396 -17.687 1.00 56.84 111 ASP A O 1
ATOM 877 N N . ARG A 1 112 ? 22.753 2.694 -18.789 1.00 56.16 112 ARG A N 1
ATOM 878 C CA . ARG A 1 112 ? 22.859 1.281 -18.366 1.00 56.16 112 ARG A CA 1
ATOM 879 C C . ARG A 1 112 ? 23.104 0.315 -19.521 1.00 56.16 112 ARG A C 1
ATOM 881 O O . ARG A 1 112 ? 22.932 -0.892 -19.355 1.00 56.16 112 ARG A O 1
ATOM 888 N N . THR A 1 113 ? 23.498 0.820 -20.683 1.00 62.50 113 THR A N 1
ATOM 889 C CA . THR A 1 113 ? 23.944 -0.029 -21.787 1.00 62.50 113 THR A CA 1
ATOM 890 C C . THR A 1 113 ? 25.464 -0.023 -21.830 1.00 62.50 113 THR A C 1
ATOM 892 O O . THR A 1 113 ? 26.080 1.037 -21.865 1.00 62.50 113 THR A O 1
ATOM 895 N N . LEU A 1 114 ? 26.083 -1.207 -21.792 1.00 66.56 114 LEU A N 1
ATOM 896 C CA . LEU A 1 114 ? 27.498 -1.335 -22.139 1.00 66.56 114 LEU A CA 1
ATOM 897 C C . LEU A 1 114 ? 27.665 -0.787 -23.565 1.00 66.56 114 LEU A C 1
ATOM 899 O O . LEU A 1 114 ? 26.851 -1.100 -24.440 1.00 66.56 114 LEU A O 1
ATOM 903 N N . SER A 1 115 ? 28.690 0.032 -23.805 1.00 75.12 115 SER A N 1
ATOM 904 C CA . SER A 1 115 ? 29.035 0.428 -25.172 1.00 75.12 115 SER A CA 1
ATOM 905 C C . SER A 1 115 ? 29.377 -0.816 -26.000 1.00 75.12 115 SER A C 1
ATOM 907 O O . SER A 1 115 ? 29.704 -1.869 -25.444 1.00 75.12 115 SER A O 1
ATOM 909 N N . ALA A 1 116 ? 29.307 -0.718 -27.329 1.00 78.19 116 ALA A N 1
ATOM 910 C CA . ALA A 1 116 ? 29.645 -1.837 -28.214 1.00 78.19 116 ALA A CA 1
ATOM 911 C C . ALA A 1 116 ? 31.038 -2.424 -27.903 1.00 78.19 116 ALA A C 1
ATOM 913 O O . ALA A 1 116 ? 31.209 -3.644 -27.883 1.00 78.19 116 ALA A O 1
ATOM 914 N N . ASP A 1 117 ? 31.996 -1.563 -27.556 1.00 80.12 117 ASP A N 1
ATOM 915 C CA . ASP A 1 117 ? 33.363 -1.960 -27.210 1.00 80.12 117 ASP A CA 1
ATOM 916 C C . ASP A 1 117 ? 33.428 -2.725 -25.883 1.00 80.12 117 ASP A C 1
ATOM 918 O O . ASP A 1 117 ? 34.075 -3.771 -25.789 1.00 80.12 117 ASP A O 1
ATOM 922 N N . LEU A 1 118 ? 32.704 -2.250 -24.865 1.00 83.56 118 LEU A N 1
ATOM 923 C CA . LEU A 1 118 ? 32.586 -2.927 -23.573 1.00 83.56 118 LEU A CA 1
ATOM 924 C C . LEU A 1 118 ? 31.886 -4.283 -23.720 1.00 83.56 118 LEU A C 1
ATOM 926 O O . LEU A 1 118 ? 32.319 -5.265 -23.120 1.00 83.56 118 LEU A O 1
ATOM 930 N N . TRP A 1 119 ? 30.864 -4.373 -24.571 1.00 86.00 119 TRP A N 1
ATOM 931 C CA . TRP A 1 119 ? 30.212 -5.637 -24.916 1.00 86.00 119 TRP A CA 1
ATOM 932 C C . TRP A 1 119 ? 31.162 -6.629 -25.590 1.00 86.00 119 TRP A C 1
ATOM 934 O O . TRP A 1 119 ? 31.168 -7.809 -25.234 1.00 86.00 119 TRP A O 1
ATOM 944 N N . ALA A 1 120 ? 31.980 -6.166 -26.538 1.00 85.88 120 ALA A N 1
ATOM 945 C CA . ALA A 1 120 ? 32.967 -7.002 -27.215 1.00 85.88 120 ALA A CA 1
ATOM 946 C C . ALA A 1 120 ? 34.066 -7.492 -26.259 1.00 85.88 120 ALA A C 1
ATOM 948 O O . ALA A 1 120 ? 34.582 -8.599 -26.427 1.00 85.88 120 ALA A O 1
ATOM 949 N N . LEU A 1 121 ? 34.419 -6.685 -25.255 1.00 87.44 121 LEU A N 1
ATOM 950 C CA . LEU A 1 121 ? 35.381 -7.051 -24.219 1.00 87.44 121 LEU A CA 1
ATOM 951 C C . LEU A 1 121 ? 34.803 -8.098 -23.259 1.00 87.44 121 LEU A C 1
ATOM 953 O O . LEU A 1 121 ? 35.457 -9.107 -23.006 1.00 87.44 121 LEU A O 1
ATOM 957 N N . VAL A 1 122 ? 33.563 -7.911 -22.788 1.00 88.81 122 VAL A N 1
ATOM 958 C CA . VAL A 1 122 ? 32.872 -8.908 -21.950 1.00 88.81 122 VAL A CA 1
ATOM 959 C C . VAL A 1 122 ? 32.736 -10.238 -22.686 1.00 88.81 122 VAL A C 1
ATOM 961 O O . VAL A 1 122 ? 33.015 -11.282 -22.104 1.00 88.81 122 VAL A O 1
ATOM 964 N N . ARG A 1 123 ? 32.361 -10.216 -23.970 1.00 88.75 123 ARG A N 1
ATOM 965 C CA . ARG A 1 123 ? 32.222 -11.437 -24.774 1.00 88.75 123 ARG A CA 1
ATOM 966 C C . ARG A 1 123 ? 33.548 -12.188 -24.906 1.00 88.75 123 ARG A C 1
ATOM 968 O O . ARG A 1 123 ? 33.598 -13.360 -24.565 1.00 88.75 123 ARG A O 1
ATOM 975 N N . ARG A 1 124 ? 34.634 -11.492 -25.264 1.00 88.25 124 ARG A N 1
ATOM 976 C CA . ARG A 1 124 ? 35.979 -12.092 -25.337 1.00 88.25 124 ARG A CA 1
ATOM 977 C C . ARG A 1 124 ? 36.430 -12.704 -24.009 1.00 88.25 124 ARG A C 1
ATOM 979 O O . ARG A 1 124 ? 36.988 -13.794 -24.005 1.00 88.25 124 ARG A O 1
ATOM 986 N N . ALA A 1 125 ? 36.179 -12.022 -22.892 1.00 87.62 125 ALA A N 1
ATOM 987 C CA . ALA A 1 125 ? 36.538 -12.529 -21.569 1.00 87.62 125 ALA A CA 1
ATOM 988 C C . ALA A 1 125 ? 35.724 -13.774 -21.165 1.00 87.62 125 ALA A C 1
ATOM 990 O O . ALA A 1 125 ? 36.235 -14.636 -20.452 1.00 87.62 125 ALA A O 1
ATOM 991 N N . LEU A 1 126 ? 34.465 -13.871 -21.605 1.00 87.81 126 LEU A N 1
ATOM 992 C CA . LEU A 1 126 ? 33.633 -15.057 -21.398 1.00 87.81 126 LEU A CA 1
ATOM 993 C C . LEU A 1 126 ? 34.088 -16.222 -22.281 1.00 87.81 126 LEU A C 1
ATOM 995 O O . LEU A 1 126 ? 34.240 -17.327 -21.770 1.00 87.81 126 LEU A O 1
ATOM 999 N N . ASP A 1 127 ? 34.384 -15.969 -23.557 1.00 88.88 127 ASP A N 1
ATOM 1000 C CA . ASP A 1 127 ? 34.851 -16.997 -24.495 1.00 88.88 127 ASP A CA 1
ATOM 1001 C C . ASP A 1 127 ? 36.176 -17.629 -24.030 1.00 88.88 127 ASP A C 1
ATOM 1003 O O . ASP A 1 127 ? 36.336 -18.845 -24.085 1.00 88.88 127 ASP A O 1
ATOM 1007 N N . GLN A 1 128 ? 37.097 -16.826 -23.481 1.00 86.50 128 GLN A N 1
ATOM 1008 C CA . GLN A 1 128 ? 38.356 -17.319 -22.904 1.00 86.50 128 GLN A CA 1
ATOM 1009 C C . GLN A 1 128 ? 38.156 -18.223 -21.683 1.00 86.50 128 GLN A C 1
ATOM 1011 O O . GLN A 1 128 ? 38.955 -19.119 -21.460 1.00 86.50 128 GLN A O 1
ATOM 1016 N N . ARG A 1 129 ? 37.098 -18.006 -20.894 1.00 78.50 129 ARG A N 1
ATOM 1017 C CA . ARG A 1 129 ? 36.808 -18.797 -19.685 1.00 78.50 129 ARG A CA 1
ATOM 1018 C C . ARG A 1 129 ? 36.009 -20.067 -19.951 1.00 78.50 129 ARG A C 1
ATOM 1020 O O . ARG A 1 129 ? 35.937 -20.914 -19.072 1.00 78.50 129 ARG A O 1
ATOM 1027 N N . CYS A 1 130 ? 35.364 -20.167 -21.109 1.00 72.50 130 CYS A N 1
ATOM 1028 C CA . CYS A 1 130 ? 34.659 -21.374 -21.539 1.00 72.50 130 CYS A CA 1
ATOM 1029 C C . CYS A 1 130 ? 35.520 -22.279 -22.435 1.00 72.50 130 CYS A C 1
ATOM 1031 O O . CYS A 1 130 ? 35.049 -23.342 -22.832 1.00 72.50 130 CYS A O 1
ATOM 1033 N N . GLY A 1 131 ? 36.736 -21.842 -22.783 1.00 63.84 131 GLY A N 1
ATOM 1034 C CA . GLY A 1 131 ? 37.723 -22.614 -23.541 1.00 63.84 131 GLY A CA 1
ATOM 1035 C C . GLY A 1 131 ? 38.787 -23.328 -22.694 1.00 63.84 131 GLY A C 1
ATOM 1036 O O . GLY A 1 131 ? 39.590 -24.048 -23.282 1.00 63.84 131 GLY A O 1
ATOM 1037 N N . ASP A 1 132 ? 38.777 -23.132 -21.369 1.00 47.38 132 ASP A N 1
ATOM 1038 C CA . ASP A 1 132 ? 39.514 -23.919 -20.359 1.00 47.38 132 ASP A CA 1
ATOM 1039 C C . ASP A 1 132 ? 38.580 -24.970 -19.727 1.00 47.38 132 ASP A C 1
ATOM 1041 O O . ASP A 1 132 ? 39.068 -26.067 -19.368 1.00 47.38 132 ASP A O 1
#

Sequence (132 aa):
MYTKEIERLVLWLVVVRGVALSSTTVEDCEAFKDFRKGRVASFFGPKRPRSSGRWRPFTPEGLSAHSQAYAVRAIRAAFAWLTAVRYLAGNPWSAVTDPATVTKEVSVQVDRTLSADLWALVRRALDQRCGD

Secondary structure (DSSP, 8-state):
-HHHHHHHHHHHIIIII---GGG--HHHHHHHHHHTTS--TTTB-S---TTSTT--SB-TT---HHHHHHHHHHHHHHHHHHHHTTSSS--GGGSSPPP----------GGGSPPHHHHHHHHHHHHHHH--

Radius of gyration: 20.53 Å; chains: 1; bounding box: 55×38×43 Å

Foldseek 3Di:
DLVLLVVLLQCCCCPPVVDHPQRDALVSVVVVLVVLVDQDCQAEDPPDDPPDPNHHSHYRVGDDLVRSLVSLVSLQVVQVVCVVVVVHVDGSSVPHDGRDPPCPVPPPPCVPDDPPVSVVVVVVVVVVVVVD